Protein AF-A0A0W8FEC3-F1 (afdb_monomer)

Sequence (131 aa):
MSKGATHRLQMLKGKTGLTPNILLRIAVCYSLNEPKIPNPNDYDEEGQELNRYTLTGEWDAFYMGLLRERLIVDSLDPEQDLFPQFKAHLNRGVFSIFSRIKDLSDFQSLLPAENAVSPLAELDEVDMYDA

Nearest PDB structures (foldseek):
  7x4e-assembly1_A  TM=8.936E-01  e=1.097E-07  Natronorubrum bangense JCM 10635
  4lrv-assembly3_N-3  TM=8.003E-01  e=8.371E-04  Escherichia coli B7A
  4lrv-assembly3_H  TM=8.061E-01  e=1.430E-03  Escherichia coli B7A
  4lrv-assembly1_E-2  TM=7.896E-01  e=1.285E-03  Escherichia coli B7A
  4lrv-assembly1_M-2  TM=7.887E-01  e=4.643E-03  Escherichia coli B7A

Secondary structure (DSSP, 8-state):
--HHHHHHHHHHHHHH---HHHHHHHHHHHHHTSSSPPPGGGS-S-S----HHHHHGGGHHHHHHHHHHHHHHTT--TTTSHHHHHHHHHHHHHHHHHTT-SSGGGGGGGSPPTT---GGG------S---

Solvent-accessible surface area (backbone atoms only — not comparable to full-atom values): 7658 Å² total; per-residue (Å²): 64,18,42,69,34,41,54,49,45,56,50,48,26,72,47,46,72,48,52,65,43,60,53,46,53,52,13,32,56,56,31,70,71,44,89,70,82,69,60,45,86,83,50,57,74,78,27,53,85,77,57,62,65,76,49,44,45,94,48,39,68,58,59,52,48,55,49,38,54,48,25,54,77,70,74,46,54,58,80,78,41,44,66,54,45,51,52,22,32,36,36,49,8,40,55,61,50,57,80,64,49,72,40,63,75,40,57,65,76,73,53,69,62,95,84,66,72,65,69,80,79,66,67,70,88,71,75,91,78,85,134

pLDDT: mean 89.13, std 16.9, range [39.03, 98.56]

Mean predicted aligned error: 6.88 Å

Structure (mmCIF, N/CA/C/O backbone):
data_AF-A0A0W8FEC3-F1
#
_entry.id   AF-A0A0W8FEC3-F1
#
loop_
_atom_site.group_PDB
_atom_site.id
_atom_site.type_symbol
_atom_site.label_atom_id
_atom_site.label_alt_id
_atom_site.label_comp_id
_atom_site.label_asym_id
_atom_site.label_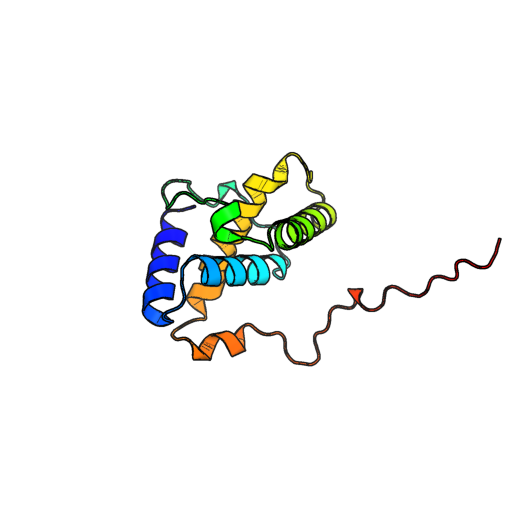entity_id
_atom_site.label_seq_id
_atom_site.pdbx_PDB_ins_code
_atom_site.Cartn_x
_atom_site.Cartn_y
_atom_site.Cartn_z
_atom_site.occupancy
_atom_site.B_iso_or_equiv
_atom_site.auth_seq_id
_atom_site.auth_comp_id
_atom_site.auth_asym_id
_atom_site.auth_atom_id
_atom_site.pdbx_PDB_model_num
ATOM 1 N N . MET A 1 1 ? 2.596 8.203 2.239 1.00 92.81 1 MET A N 1
ATOM 2 C CA . MET A 1 1 ? 1.307 7.709 1.681 1.00 92.81 1 MET A CA 1
ATOM 3 C C . MET A 1 1 ? 0.457 8.893 1.278 1.00 92.81 1 MET A C 1
ATOM 5 O O . MET A 1 1 ? 0.762 9.983 1.732 1.00 92.81 1 MET A O 1
ATOM 9 N N . SER A 1 2 ? -0.629 8.677 0.532 1.00 97.81 2 SER A N 1
ATOM 10 C CA . SER A 1 2 ? -1.643 9.719 0.358 1.00 97.81 2 SER A CA 1
ATOM 11 C C . SER A 1 2 ? -2.412 9.975 1.646 1.00 97.81 2 SER A C 1
ATOM 13 O O . SER A 1 2 ? -2.609 9.070 2.477 1.00 97.81 2 SER A O 1
ATOM 15 N N . LYS A 1 3 ? -2.896 11.203 1.802 1.00 98.19 3 LYS A N 1
ATOM 16 C CA . LYS A 1 3 ? -3.801 11.596 2.884 1.00 98.19 3 LYS A CA 1
ATOM 17 C C . LYS A 1 3 ? -5.076 10.757 2.871 1.00 98.19 3 LYS A C 1
ATOM 19 O O . LYS A 1 3 ? -5.513 10.272 3.918 1.00 98.19 3 LYS A O 1
ATOM 24 N N . GLY A 1 4 ? -5.629 10.517 1.679 1.00 98.12 4 GLY A N 1
ATOM 25 C CA . GLY A 1 4 ? -6.836 9.711 1.487 1.00 98.12 4 GLY A CA 1
ATOM 26 C C . GLY A 1 4 ? -6.670 8.269 1.970 1.00 98.12 4 GLY A C 1
ATOM 27 O O . GLY A 1 4 ? -7.474 7.786 2.774 1.00 98.12 4 GLY A O 1
ATOM 28 N N . ALA A 1 5 ? -5.599 7.593 1.550 1.00 98.25 5 ALA A N 1
ATOM 29 C CA . ALA A 1 5 ? -5.328 6.231 2.001 1.00 98.25 5 ALA A CA 1
ATOM 30 C C . ALA A 1 5 ? -4.968 6.185 3.496 1.00 98.25 5 ALA A C 1
ATOM 32 O O . ALA A 1 5 ? -5.408 5.287 4.209 1.00 98.25 5 ALA A O 1
ATOM 33 N N . THR A 1 6 ? -4.245 7.184 4.010 1.00 98.31 6 THR A N 1
ATOM 34 C CA . THR A 1 6 ? -3.920 7.277 5.445 1.00 98.31 6 THR A CA 1
ATOM 35 C C . THR A 1 6 ? -5.178 7.342 6.307 1.00 98.31 6 THR A C 1
ATOM 37 O O . THR A 1 6 ? -5.300 6.593 7.277 1.00 98.31 6 THR A O 1
ATOM 40 N N . HIS A 1 7 ? -6.149 8.177 5.931 1.00 98.31 7 HIS A N 1
ATOM 41 C CA . HIS A 1 7 ? -7.423 8.273 6.640 1.00 98.31 7 HIS A CA 1
ATOM 42 C C . HIS A 1 7 ? -8.174 6.930 6.650 1.00 98.31 7 HIS A C 1
ATOM 44 O O . HIS A 1 7 ? -8.616 6.464 7.702 1.00 98.31 7 HIS A O 1
ATOM 50 N N . ARG A 1 8 ? -8.248 6.256 5.496 1.00 98.38 8 ARG A N 1
ATOM 51 C CA . ARG A 1 8 ? -8.892 4.937 5.369 1.00 98.38 8 ARG A CA 1
ATOM 52 C C . ARG A 1 8 ? -8.205 3.856 6.185 1.00 98.38 8 ARG A C 1
ATOM 54 O O . ARG A 1 8 ? -8.892 3.034 6.787 1.00 98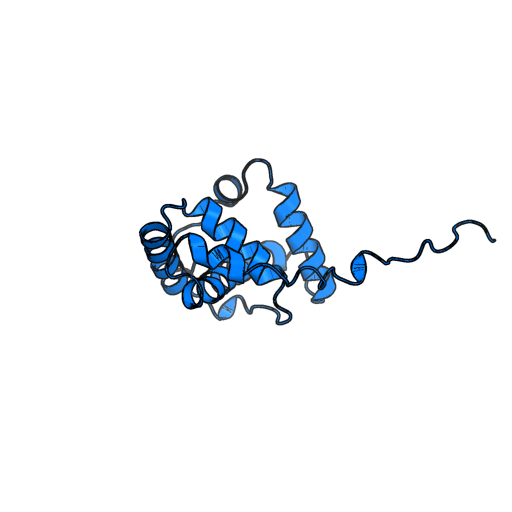.38 8 ARG A O 1
ATOM 61 N N . LEU A 1 9 ? -6.877 3.877 6.254 1.00 98.06 9 LEU A N 1
ATOM 62 C CA . LEU A 1 9 ? -6.120 2.935 7.068 1.00 98.06 9 LEU A CA 1
ATOM 63 C C . LEU A 1 9 ? -6.465 3.074 8.557 1.00 98.06 9 LEU A C 1
ATOM 65 O O . LEU A 1 9 ? -6.671 2.068 9.233 1.00 98.06 9 LEU A O 1
ATOM 69 N N . GLN A 1 10 ? -6.594 4.307 9.061 1.00 97.94 10 GLN A N 1
ATOM 70 C CA . GLN A 1 10 ? -7.006 4.536 10.452 1.00 97.94 10 GLN A CA 1
ATOM 71 C C . GLN A 1 10 ? -8.441 4.064 10.711 1.00 97.94 10 GLN A C 1
ATOM 73 O O . GLN A 1 10 ? -8.719 3.469 11.752 1.00 97.94 10 GLN A O 1
ATOM 78 N N . MET A 1 11 ? -9.347 4.255 9.749 1.00 98.12 11 MET A N 1
ATOM 79 C CA . MET A 1 11 ? -10.702 3.709 9.848 1.00 98.12 11 MET A CA 1
ATOM 80 C C . MET A 1 11 ? -10.711 2.172 9.847 1.00 98.12 11 MET A C 1
ATOM 82 O O . MET A 1 11 ? -11.433 1.576 10.641 1.00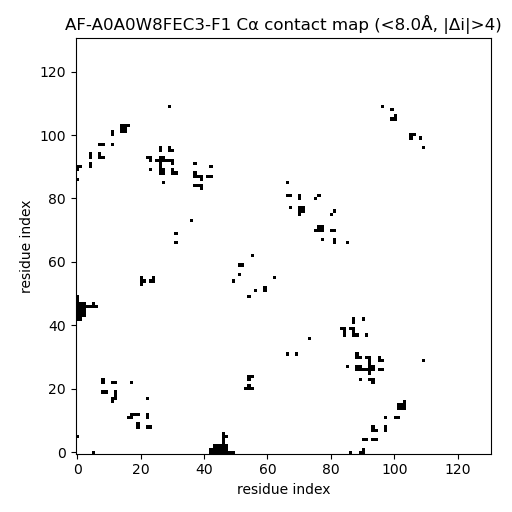 98.12 11 MET A O 1
ATOM 86 N N . LEU A 1 12 ? -9.906 1.520 8.998 1.00 98.12 12 LEU A N 1
ATOM 87 C CA . LEU A 1 12 ? -9.774 0.055 8.982 1.00 98.12 12 LEU A CA 1
ATOM 88 C C . LEU A 1 12 ? -9.255 -0.478 10.311 1.00 98.12 12 LEU A C 1
ATOM 90 O O . LEU A 1 12 ? -9.812 -1.442 10.831 1.00 98.12 12 LEU A O 1
ATOM 94 N N . LYS A 1 13 ? -8.248 0.179 10.894 1.00 97.69 13 LYS A N 1
ATOM 95 C CA . LYS A 1 13 ? -7.760 -0.143 12.239 1.00 97.69 13 LYS A CA 1
ATOM 96 C C . LYS A 1 13 ? -8.903 -0.110 13.257 1.00 97.69 13 LYS A C 1
ATOM 98 O O . LYS A 1 13 ? -9.055 -1.056 14.020 1.00 97.69 13 LYS A O 1
ATOM 103 N N . GLY A 1 14 ? -9.728 0.940 13.244 1.00 97.69 14 GLY A N 1
ATOM 104 C CA . GLY A 1 14 ? -10.877 1.058 14.150 1.00 97.69 14 GLY A CA 1
ATOM 105 C C . GLY A 1 14 ? -11.938 -0.031 13.951 1.00 97.69 14 GLY A C 1
ATOM 106 O O . GLY A 1 14 ? -12.453 -0.562 14.927 1.00 97.69 14 GLY A O 1
ATOM 107 N N . LYS A 1 15 ? -12.230 -0.393 12.697 1.00 96.19 15 LYS A N 1
ATOM 108 C CA . LYS A 1 15 ? -13.225 -1.419 12.333 1.00 96.19 15 LYS A CA 1
ATOM 109 C C . LYS A 1 15 ? -12.797 -2.851 12.662 1.00 96.19 15 LYS A C 1
ATOM 111 O O . LYS A 1 15 ? -13.637 -3.697 12.938 1.00 96.19 15 LYS A O 1
ATOM 116 N N . THR A 1 16 ? -11.502 -3.134 12.558 1.00 97.19 16 THR A N 1
ATOM 117 C CA . THR A 1 16 ? -10.979 -4.513 12.539 1.00 97.19 16 THR A CA 1
ATOM 118 C C . THR A 1 16 ? -10.123 -4.847 13.757 1.00 97.19 16 THR A C 1
ATOM 120 O O . THR A 1 16 ? -9.868 -6.017 14.019 1.00 97.19 16 THR A O 1
ATOM 123 N N . GLY A 1 17 ? -9.630 -3.836 14.481 1.00 96.88 17 GLY A N 1
ATOM 124 C CA . GLY A 1 17 ? -8.653 -3.999 15.560 1.00 96.88 17 GLY A CA 1
ATOM 125 C C . GLY A 1 17 ? -7.231 -4.327 15.083 1.00 96.88 17 GLY A C 1
ATOM 126 O O . GLY A 1 17 ? -6.313 -4.379 15.901 1.00 96.88 17 GLY A O 1
ATOM 127 N N . LEU A 1 18 ? -7.013 -4.517 13.777 1.00 97.00 18 LEU A N 1
ATOM 128 C CA . LEU A 1 18 ? -5.705 -4.853 13.220 1.00 97.00 18 LEU A CA 1
ATOM 129 C C . LEU A 1 18 ? -4.773 -3.641 13.197 1.00 97.00 18 LEU A C 1
ATOM 131 O O . LEU A 1 18 ? -5.185 -2.497 12.991 1.00 97.00 18 LEU A O 1
ATOM 135 N N . THR A 1 19 ? -3.478 -3.897 13.374 1.00 95.56 19 THR A N 1
ATOM 136 C CA . THR A 1 19 ? -2.473 -2.836 13.299 1.00 95.56 19 THR A CA 1
ATOM 137 C C . THR A 1 19 ? -2.332 -2.315 11.863 1.00 95.56 19 THR A C 1
ATOM 139 O O . THR A 1 19 ? -2.524 -3.072 10.905 1.00 95.56 19 THR A O 1
ATOM 142 N N . PRO A 1 20 ? -1.934 -1.041 11.680 1.00 95.44 20 PRO A N 1
ATOM 143 C CA . PRO A 1 20 ? -1.677 -0.476 10.356 1.00 95.44 20 PRO A CA 1
ATOM 144 C C . PRO A 1 20 ? -0.733 -1.321 9.490 1.00 95.44 20 PRO A C 1
ATOM 146 O O . PRO A 1 20 ? -0.995 -1.490 8.305 1.00 95.44 20 PRO A O 1
ATOM 149 N N . ASN A 1 21 ? 0.318 -1.911 10.071 1.00 95.75 21 ASN A N 1
ATOM 150 C CA . ASN A 1 21 ? 1.285 -2.718 9.319 1.00 95.75 21 ASN A CA 1
ATOM 151 C C . ASN A 1 21 ? 0.661 -4.003 8.765 1.00 95.75 21 ASN A C 1
ATOM 153 O O . ASN A 1 21 ? 0.917 -4.351 7.617 1.00 95.75 21 ASN A O 1
ATOM 157 N N . ILE A 1 22 ? -0.190 -4.685 9.542 1.00 95.81 22 ILE A N 1
ATOM 158 C CA . ILE A 1 22 ? -0.908 -5.879 9.067 1.00 95.81 22 ILE A CA 1
ATOM 159 C C . ILE A 1 22 ? -1.857 -5.496 7.928 1.00 95.81 22 ILE A C 1
ATOM 161 O O . ILE A 1 22 ? -1.860 -6.135 6.879 1.00 95.81 22 ILE A O 1
ATOM 165 N N . LEU A 1 23 ? -2.613 -4.411 8.099 1.00 97.31 23 LEU A N 1
ATOM 166 C CA . LEU A 1 23 ? -3.539 -3.922 7.077 1.00 97.31 23 LEU A CA 1
ATOM 167 C C . LEU A 1 23 ? -2.819 -3.532 5.780 1.00 97.31 23 LEU A C 1
ATOM 169 O O . LEU A 1 23 ? -3.312 -3.832 4.698 1.00 97.31 23 LEU A O 1
ATOM 173 N N . LEU A 1 24 ? -1.645 -2.905 5.874 1.00 97.62 24 LEU A N 1
ATOM 174 C CA . LEU A 1 24 ? -0.842 -2.531 4.710 1.00 97.62 24 LEU A CA 1
ATOM 175 C C . LEU A 1 24 ? -0.233 -3.743 3.992 1.00 97.62 24 LEU A C 1
ATOM 177 O O . LEU A 1 24 ? -0.168 -3.740 2.765 1.00 97.62 24 LEU A O 1
ATOM 181 N N . ARG A 1 25 ? 0.154 -4.793 4.727 1.00 97.31 25 ARG A N 1
ATOM 182 C CA . ARG A 1 25 ? 0.580 -6.076 4.139 1.00 97.31 25 ARG A CA 1
ATOM 183 C C . ARG A 1 25 ? -0.552 -6.736 3.349 1.00 97.31 25 ARG A C 1
ATOM 185 O O . ARG A 1 25 ? -0.348 -7.155 2.216 1.00 97.31 25 ARG A O 1
ATOM 192 N N . ILE A 1 26 ? -1.764 -6.755 3.904 1.00 96.56 26 ILE A N 1
ATOM 193 C CA . ILE A 1 26 ? -2.942 -7.269 3.188 1.00 96.56 26 ILE A CA 1
ATOM 194 C C . ILE A 1 26 ? -3.243 -6.397 1.964 1.00 96.56 26 ILE A C 1
ATOM 196 O O . ILE A 1 26 ? -3.457 -6.918 0.874 1.00 96.56 26 ILE A O 1
ATOM 200 N N . ALA A 1 27 ? -3.215 -5.072 2.130 1.00 97.19 27 ALA A N 1
ATOM 201 C CA . ALA A 1 27 ? -3.452 -4.118 1.055 1.00 97.19 27 ALA A CA 1
ATOM 202 C C . ALA A 1 27 ? -2.479 -4.312 -0.116 1.00 97.19 27 ALA A C 1
ATOM 204 O O . ALA A 1 27 ? -2.929 -4.355 -1.260 1.00 97.19 27 ALA A O 1
ATOM 205 N N . VAL A 1 28 ? -1.172 -4.454 0.140 1.00 97.62 28 VAL A N 1
ATOM 206 C CA . VAL A 1 28 ? -0.199 -4.654 -0.944 1.00 97.62 28 VAL A CA 1
ATOM 207 C C . VAL A 1 28 ? -0.414 -5.994 -1.642 1.00 97.62 28 VAL A C 1
ATOM 209 O O . VAL A 1 28 ? -0.469 -6.001 -2.865 1.00 97.62 28 VAL A O 1
ATOM 212 N N . CYS A 1 29 ? -0.645 -7.093 -0.913 1.00 96.06 29 CYS A N 1
ATOM 213 C CA . CYS A 1 29 ? -0.935 -8.394 -1.529 1.00 96.06 29 CYS A CA 1
ATOM 214 C C . CYS A 1 29 ? -2.200 -8.349 -2.391 1.00 96.06 29 CYS A C 1
ATOM 216 O O . CYS A 1 29 ? -2.194 -8.802 -3.532 1.00 96.06 29 CYS A O 1
ATOM 218 N N . TYR A 1 30 ? -3.273 -7.750 -1.870 1.00 95.81 30 TYR A N 1
ATOM 219 C CA . TYR A 1 30 ? -4.518 -7.589 -2.615 1.00 95.81 30 TYR A CA 1
ATOM 220 C C . TYR A 1 30 ? -4.295 -6.766 -3.887 1.00 95.81 30 TYR A C 1
ATOM 222 O O . TYR A 1 30 ? -4.726 -7.144 -4.971 1.00 95.81 30 TYR A O 1
ATOM 230 N N . SER A 1 31 ? -3.562 -5.660 -3.756 1.00 97.38 31 SER A N 1
ATOM 231 C CA . SER A 1 31 ? -3.205 -4.791 -4.867 1.00 97.38 31 SER A CA 1
ATOM 232 C C . SER A 1 31 ? -2.364 -5.524 -5.912 1.00 97.38 31 SER A C 1
ATOM 234 O O . SER A 1 31 ? -2.626 -5.366 -7.095 1.00 97.38 31 SER A O 1
ATOM 236 N N . LEU A 1 32 ? -1.383 -6.340 -5.526 1.00 96.81 32 LEU A N 1
ATOM 237 C CA . LEU A 1 32 ? -0.549 -7.103 -6.465 1.00 96.81 32 LEU A CA 1
ATOM 238 C C . LEU A 1 32 ? -1.354 -8.106 -7.307 1.00 96.81 32 LEU A C 1
ATOM 240 O O . LEU A 1 32 ? -0.966 -8.374 -8.440 1.00 96.81 32 LEU A O 1
ATOM 244 N N . ASN A 1 33 ? -2.492 -8.589 -6.803 1.00 93.12 33 ASN A N 1
ATOM 245 C CA . ASN A 1 33 ? -3.404 -9.460 -7.549 1.00 93.12 33 ASN A CA 1
ATOM 246 C C . ASN A 1 33 ? -4.328 -8.703 -8.518 1.00 93.12 33 ASN A C 1
ATOM 248 O O . ASN A 1 33 ? -4.986 -9.324 -9.352 1.00 93.12 33 ASN A O 1
ATOM 252 N N . GLU A 1 34 ? -4.422 -7.372 -8.432 1.00 92.56 34 GLU A N 1
ATOM 253 C CA . GLU A 1 34 ? -5.250 -6.607 -9.364 1.00 92.56 34 GLU A CA 1
ATOM 254 C C . GLU A 1 34 ? -4.569 -6.502 -10.738 1.00 92.56 34 GLU A C 1
ATOM 256 O O . GLU A 1 34 ? -3.390 -6.152 -10.809 1.00 92.56 34 GLU A O 1
ATOM 261 N N . PRO A 1 35 ? -5.287 -6.730 -11.853 1.00 92.19 35 PRO A N 1
ATOM 262 C CA . PRO A 1 35 ? -4.671 -6.793 -13.178 1.00 92.19 35 PRO A CA 1
ATOM 263 C C . PRO A 1 35 ? -4.124 -5.440 -13.643 1.00 92.19 35 PRO A C 1
ATOM 265 O O . PRO A 1 35 ? -3.093 -5.379 -14.301 1.00 92.19 35 PRO A O 1
ATOM 268 N N . LYS A 1 36 ? -4.782 -4.332 -13.282 1.00 95.56 36 LYS A N 1
ATOM 269 C CA . LYS A 1 36 ? -4.357 -2.991 -13.699 1.00 95.56 36 LYS A CA 1
ATOM 270 C C . LYS A 1 36 ? -3.051 -2.598 -13.000 1.00 95.56 36 LYS A C 1
ATOM 272 O O . LYS A 1 36 ? -2.872 -2.903 -11.826 1.00 95.56 36 LYS A O 1
ATOM 277 N N . ILE A 1 37 ? -2.194 -1.836 -13.670 1.00 97.62 37 ILE A N 1
ATOM 278 C CA . ILE A 1 37 ? -1.002 -1.209 -13.073 1.00 97.62 37 ILE A CA 1
ATOM 279 C C . ILE A 1 37 ? -1.440 0.057 -12.314 1.00 97.62 37 ILE A C 1
ATOM 281 O O . ILE A 1 37 ? -2.186 0.865 -12.883 1.00 97.62 37 ILE A O 1
ATOM 285 N N . PRO A 1 38 ? -1.068 0.257 -11.036 1.00 98.00 38 PRO A N 1
ATOM 286 C CA . PRO A 1 38 ? -1.370 1.508 -10.354 1.00 98.00 38 PRO A CA 1
ATOM 287 C C . PRO A 1 38 ? -0.445 2.619 -10.872 1.00 98.00 38 PRO A C 1
ATOM 289 O O . PRO A 1 38 ? 0.741 2.401 -11.100 1.00 98.00 38 PRO A O 1
ATOM 292 N N . ASN A 1 39 ? -0.981 3.826 -11.048 1.00 97.88 39 ASN A N 1
ATOM 293 C CA . ASN A 1 39 ? -0.183 4.994 -11.410 1.00 97.88 39 ASN A CA 1
ATOM 294 C C . ASN A 1 39 ? 0.259 5.720 -10.126 1.00 97.88 39 ASN A C 1
ATOM 296 O O . ASN A 1 39 ? -0.605 6.184 -9.379 1.00 97.88 39 ASN A O 1
ATOM 300 N N . PRO A 1 40 ? 1.569 5.847 -9.844 1.00 97.25 40 PRO A N 1
ATOM 301 C CA . PRO A 1 40 ? 2.050 6.559 -8.661 1.00 97.25 40 PRO A CA 1
ATOM 302 C C . PRO A 1 40 ? 1.563 8.011 -8.570 1.00 97.25 40 PRO A C 1
ATOM 304 O O . PRO A 1 40 ? 1.320 8.489 -7.466 1.00 97.25 40 PRO A O 1
ATOM 307 N N . ASN A 1 41 ? 1.351 8.678 -9.710 1.00 97.50 41 ASN A N 1
ATOM 308 C CA . ASN A 1 41 ? 0.905 10.075 -9.766 1.00 97.50 41 ASN A CA 1
ATOM 309 C C . ASN A 1 41 ? -0.561 10.277 -9.345 1.00 97.50 41 ASN A C 1
ATOM 311 O O . ASN A 1 41 ? -0.980 11.413 -9.137 1.00 97.50 41 ASN A O 1
ATOM 315 N N . ASP A 1 42 ? -1.342 9.203 -9.200 1.00 97.88 42 ASP A N 1
ATOM 316 C CA . ASP A 1 42 ? -2.733 9.285 -8.737 1.00 97.88 42 ASP A CA 1
ATOM 317 C C . ASP A 1 42 ? -2.829 9.549 -7.218 1.00 97.88 42 ASP A C 1
ATOM 319 O O . ASP A 1 42 ? -3.923 9.749 -6.685 1.00 97.88 42 ASP A O 1
ATOM 323 N N . TYR A 1 43 ? -1.700 9.522 -6.501 1.00 97.56 43 TYR A N 1
ATOM 324 C CA . TYR A 1 43 ? -1.649 9.589 -5.044 1.00 97.56 43 TYR A CA 1
ATOM 325 C C . TYR A 1 43 ? -0.749 10.727 -4.569 1.00 97.56 43 TYR A C 1
ATOM 327 O O . TYR A 1 43 ? 0.429 10.784 -4.911 1.00 97.56 43 TYR A O 1
ATOM 335 N N . ASP A 1 44 ? -1.288 11.589 -3.707 1.00 97.12 44 ASP A N 1
ATOM 336 C CA . ASP A 1 44 ? -0.494 12.597 -3.008 1.00 97.12 44 ASP A CA 1
ATOM 337 C C . ASP A 1 44 ? 0.488 11.968 -1.995 1.00 97.12 44 ASP A C 1
ATOM 339 O O . ASP A 1 44 ? 0.412 10.779 -1.658 1.00 97.12 44 ASP A O 1
ATOM 343 N N . GLU A 1 45 ? 1.407 12.784 -1.478 1.00 95.25 45 GLU A N 1
ATOM 344 C CA . GLU A 1 45 ? 2.359 12.396 -0.428 1.00 95.25 45 GLU A CA 1
ATOM 345 C C . GLU A 1 45 ? 2.060 13.061 0.930 1.00 95.25 45 GLU A C 1
ATOM 347 O O . GLU A 1 45 ? 2.900 13.043 1.825 1.00 95.25 45 GLU A O 1
ATOM 352 N N . GLU A 1 46 ? 0.854 13.612 1.123 1.00 96.81 46 GLU A N 1
ATOM 353 C CA . GLU A 1 46 ? 0.454 14.374 2.323 1.00 96.81 46 GLU A CA 1
ATOM 354 C C . GLU A 1 46 ? -0.070 13.496 3.478 1.00 96.81 46 GLU A C 1
ATOM 356 O O . GLU A 1 46 ? -0.630 13.981 4.465 1.00 96.81 46 GLU A O 1
ATOM 361 N N . GLY A 1 47 ? 0.025 12.178 3.337 1.00 95.00 47 GLY A N 1
ATOM 362 C CA . GLY A 1 47 ? -0.378 11.211 4.350 1.00 95.00 47 GLY A CA 1
ATOM 363 C C . GLY A 1 47 ? 0.744 10.840 5.314 1.00 95.00 47 GLY A C 1
ATOM 364 O O . GLY A 1 47 ? 1.747 11.530 5.455 1.00 95.00 47 GLY A O 1
ATOM 365 N N . GLN A 1 48 ? 0.584 9.698 5.985 1.00 93.75 48 GLN A N 1
ATOM 366 C CA . GLN A 1 48 ? 1.616 9.203 6.894 1.00 93.75 48 GLN A CA 1
ATOM 367 C C . GLN A 1 48 ? 2.885 8.801 6.132 1.00 93.75 48 GLN A C 1
ATOM 369 O O . GLN A 1 48 ? 2.821 8.255 5.017 1.00 93.75 48 GLN A O 1
ATOM 374 N N . GLU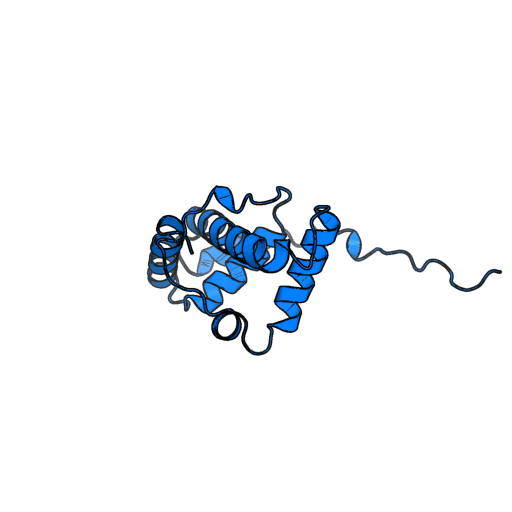 A 1 49 ? 4.030 9.019 6.771 1.00 92.00 49 GLU A N 1
ATOM 375 C CA . GLU A 1 49 ? 5.312 8.500 6.316 1.00 92.00 49 GLU A CA 1
ATOM 376 C C . GLU A 1 49 ? 5.355 6.975 6.483 1.00 92.00 49 GLU A C 1
ATOM 378 O O . GLU A 1 49 ? 4.833 6.418 7.451 1.00 92.00 49 GLU A O 1
ATOM 383 N N . LEU A 1 50 ? 5.948 6.287 5.508 1.00 88.62 50 LEU A N 1
ATOM 384 C CA . LEU A 1 50 ? 6.081 4.836 5.524 1.00 88.62 50 LEU A CA 1
ATOM 385 C C . LEU A 1 50 ? 7.528 4.454 5.767 1.00 88.62 50 LEU A C 1
ATOM 387 O O . LEU A 1 50 ? 8.384 4.686 4.918 1.00 88.62 50 LEU A O 1
ATOM 391 N N . ASN A 1 51 ? 7.771 3.755 6.868 1.00 92.75 51 ASN A N 1
ATOM 392 C CA . ASN A 1 51 ? 9.010 3.021 7.039 1.00 92.75 51 ASN A CA 1
ATOM 393 C C . ASN A 1 51 ? 8.820 1.592 6.511 1.00 92.75 51 ASN A C 1
ATOM 395 O O . ASN A 1 51 ? 8.148 0.777 7.147 1.00 92.75 51 ASN A O 1
ATOM 399 N N . ARG A 1 52 ? 9.410 1.296 5.342 1.00 92.50 52 ARG A N 1
ATOM 400 C CA . ARG A 1 52 ? 9.356 -0.031 4.704 1.00 92.50 52 ARG A CA 1
ATOM 401 C C . ARG A 1 52 ? 9.749 -1.138 5.679 1.00 92.50 52 ARG A C 1
ATOM 403 O O . ARG A 1 52 ? 8.966 -2.057 5.851 1.00 92.50 52 ARG A O 1
ATOM 410 N N . TYR A 1 53 ? 10.889 -1.018 6.357 1.00 92.06 53 TYR A N 1
ATOM 411 C CA . TYR A 1 53 ? 11.396 -2.063 7.251 1.00 92.06 53 TYR A CA 1
ATOM 412 C C . TYR A 1 53 ? 10.490 -2.301 8.461 1.00 92.06 53 TYR A C 1
ATOM 414 O O . TYR A 1 53 ? 10.355 -3.429 8.922 1.00 92.06 53 TYR A O 1
ATOM 422 N N . THR A 1 54 ? 9.812 -1.265 8.960 1.00 92.94 54 THR A N 1
ATOM 423 C CA . THR A 1 54 ? 8.784 -1.432 9.999 1.00 92.94 54 THR A CA 1
ATOM 424 C C . THR A 1 54 ? 7.531 -2.120 9.453 1.00 92.94 54 THR A C 1
ATOM 426 O O . THR A 1 54 ? 6.928 -2.952 10.136 1.00 92.94 54 THR A O 1
ATOM 429 N N . LEU A 1 55 ? 7.131 -1.785 8.223 1.00 93.69 55 LEU A N 1
ATOM 430 C CA . LEU A 1 55 ? 5.968 -2.366 7.561 1.00 93.69 55 LEU A CA 1
ATOM 431 C C . LEU A 1 55 ? 6.194 -3.840 7.244 1.00 93.69 55 LEU A C 1
ATOM 433 O O . LEU A 1 55 ? 5.354 -4.658 7.606 1.00 93.69 55 LEU A O 1
ATOM 437 N N . THR A 1 56 ? 7.297 -4.199 6.596 1.00 93.06 56 THR A N 1
ATOM 438 C CA . THR A 1 56 ? 7.564 -5.556 6.099 1.00 93.06 56 THR A CA 1
ATOM 439 C C . T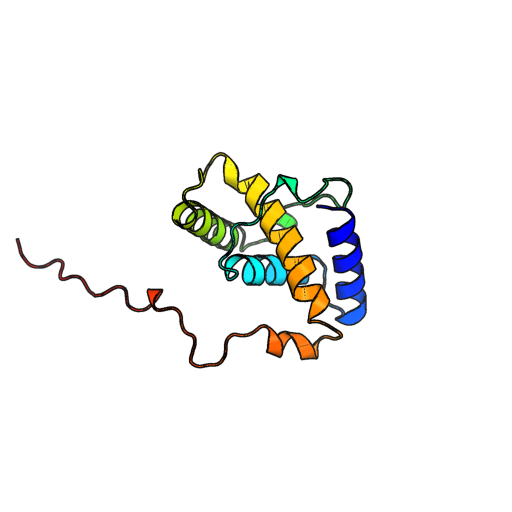HR A 1 56 ? 8.261 -6.446 7.131 1.00 93.06 56 THR A C 1
ATOM 441 O O . THR A 1 56 ? 7.967 -7.640 7.193 1.00 93.06 56 THR A O 1
ATOM 444 N N . GLY A 1 57 ? 9.089 -5.877 8.010 1.00 93.06 57 GLY A N 1
ATOM 445 C CA . GLY A 1 57 ? 9.820 -6.616 9.040 1.00 93.06 57 GLY A CA 1
ATOM 446 C C . GLY A 1 57 ? 10.766 -7.660 8.443 1.00 93.06 57 GLY A C 1
ATOM 447 O O . GLY A 1 57 ? 11.446 -7.406 7.456 1.00 93.06 57 GLY A O 1
ATOM 448 N N . GLU A 1 58 ? 10.777 -8.859 9.024 1.00 95.69 58 GLU A N 1
ATOM 449 C CA . GLU A 1 58 ? 11.573 -10.000 8.537 1.00 95.69 58 GLU A CA 1
ATOM 450 C C . GLU A 1 58 ? 11.190 -10.461 7.116 1.00 95.69 58 GLU A C 1
ATOM 452 O O . GLU A 1 58 ? 12.000 -11.062 6.417 1.00 95.69 58 GLU A O 1
ATOM 457 N N . TRP A 1 59 ? 9.979 -10.130 6.655 1.00 96.19 59 TRP A N 1
ATOM 458 C CA . TRP A 1 59 ? 9.444 -10.529 5.348 1.00 96.19 59 TRP A CA 1
ATOM 459 C C . TRP A 1 59 ? 9.784 -9.538 4.230 1.00 96.19 59 TRP A C 1
ATOM 461 O O . TRP A 1 59 ? 9.220 -9.606 3.140 1.00 96.19 59 TRP A O 1
ATOM 471 N N . ASP A 1 60 ? 10.679 -8.586 4.481 1.00 96.75 60 ASP A N 1
ATOM 472 C CA . ASP A 1 60 ? 11.024 -7.529 3.533 1.00 96.75 60 ASP A CA 1
ATOM 473 C C . ASP A 1 60 ? 11.475 -8.051 2.166 1.00 96.75 60 ASP A C 1
ATOM 475 O O . ASP A 1 60 ? 10.953 -7.617 1.136 1.00 96.75 60 ASP A O 1
ATOM 479 N N . ALA A 1 61 ? 12.372 -9.039 2.160 1.00 97.12 61 ALA A N 1
ATOM 480 C CA . ALA A 1 61 ? 12.840 -9.670 0.932 1.00 97.12 61 ALA A CA 1
ATOM 481 C C . ALA A 1 61 ? 11.688 -10.302 0.136 1.00 97.12 61 ALA A C 1
ATOM 483 O O . ALA A 1 61 ? 11.653 -10.180 -1.086 1.00 97.12 61 ALA A O 1
ATOM 484 N N . PHE A 1 62 ? 10.714 -10.907 0.823 1.00 97.50 62 PHE A N 1
ATOM 485 C CA . PHE A 1 62 ? 9.546 -11.518 0.195 1.00 97.50 62 PHE A CA 1
ATOM 486 C C . PHE A 1 62 ? 8.656 -10.471 -0.487 1.00 97.50 62 PHE A C 1
ATOM 488 O O . PHE A 1 62 ? 8.410 -10.564 -1.687 1.00 97.50 62 PHE A O 1
ATOM 495 N N . TYR A 1 63 ? 8.237 -9.422 0.232 1.00 97.62 63 TYR A N 1
ATOM 496 C CA . TYR A 1 63 ? 7.375 -8.381 -0.346 1.00 97.62 63 TYR A CA 1
ATOM 497 C C . TYR A 1 63 ? 8.045 -7.633 -1.502 1.00 97.62 63 TYR A C 1
ATOM 499 O O . TYR A 1 63 ? 7.382 -7.297 -2.482 1.00 97.62 63 TYR A O 1
ATOM 507 N N . MET A 1 64 ? 9.351 -7.368 -1.408 1.00 97.31 64 MET A N 1
ATOM 508 C CA . MET A 1 64 ? 10.068 -6.728 -2.509 1.00 97.31 64 MET A CA 1
ATOM 509 C C . MET A 1 64 ? 10.327 -7.664 -3.681 1.00 97.31 64 MET A C 1
ATOM 511 O O . MET A 1 64 ? 10.397 -7.187 -4.808 1.00 97.31 64 MET A O 1
ATOM 515 N N . GLY A 1 65 ? 10.490 -8.965 -3.433 1.00 98.06 65 GLY A N 1
ATOM 516 C CA . GLY A 1 65 ? 10.568 -9.975 -4.484 1.00 98.06 65 GLY A CA 1
ATOM 517 C C . GLY A 1 65 ? 9.287 -9.989 -5.313 1.00 98.06 65 GLY A C 1
ATOM 518 O O . GLY A 1 65 ? 9.355 -9.787 -6.521 1.00 98.06 65 GLY A O 1
ATOM 519 N N . LEU A 1 66 ? 8.130 -10.084 -4.646 1.00 98.00 66 LEU A N 1
ATOM 520 C CA . LEU A 1 66 ? 6.816 -10.021 -5.300 1.00 98.00 66 LEU A CA 1
ATOM 521 C C . LEU A 1 66 ? 6.621 -8.727 -6.094 1.00 98.00 66 LEU A C 1
ATOM 523 O O . LEU A 1 66 ? 6.113 -8.742 -7.211 1.00 98.00 66 LEU A O 1
ATOM 527 N N . LEU A 1 67 ? 7.027 -7.589 -5.525 1.00 98.25 6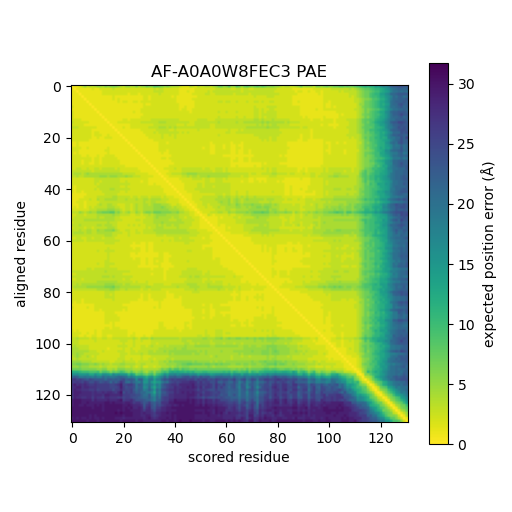7 LEU A N 1
ATOM 528 C CA . LEU A 1 67 ? 6.914 -6.322 -6.232 1.00 98.25 67 LEU A CA 1
ATOM 529 C C . LEU A 1 67 ? 7.838 -6.270 -7.452 1.00 98.25 67 LEU A C 1
ATOM 531 O O . LEU A 1 67 ? 7.406 -5.810 -8.498 1.00 98.25 67 LEU A O 1
ATOM 535 N N . ARG A 1 68 ? 9.081 -6.756 -7.357 1.00 98.38 68 ARG A N 1
ATOM 536 C CA . ARG A 1 68 ? 9.994 -6.810 -8.511 1.00 98.38 68 ARG A CA 1
ATOM 537 C C . ARG A 1 68 ? 9.456 -7.697 -9.623 1.00 98.38 68 ARG A C 1
ATOM 539 O O . ARG A 1 68 ? 9.467 -7.275 -10.772 1.00 98.38 68 ARG A O 1
ATOM 546 N N . GLU A 1 69 ? 8.964 -8.883 -9.280 1.00 97.94 69 GLU A N 1
ATOM 547 C CA . GLU A 1 69 ? 8.297 -9.770 -10.234 1.00 97.94 69 GLU A CA 1
ATOM 548 C C . GLU A 1 69 ? 7.138 -9.044 -10.921 1.00 97.94 69 GLU A C 1
ATOM 550 O O . GLU A 1 69 ? 7.051 -9.023 -12.149 1.00 97.94 69 GLU A O 1
ATOM 555 N N . ARG A 1 70 ? 6.305 -8.351 -10.136 1.00 98.00 70 ARG A N 1
ATOM 556 C CA . ARG A 1 70 ? 5.197 -7.564 -10.670 1.00 98.00 70 ARG A CA 1
ATOM 557 C C . ARG A 1 70 ? 5.656 -6.476 -11.645 1.00 98.00 70 ARG A C 1
ATOM 559 O O . ARG A 1 70 ? 5.030 -6.320 -12.687 1.00 98.00 70 ARG A O 1
ATOM 566 N N . LEU A 1 71 ? 6.738 -5.755 -11.345 1.00 98.31 71 LEU A N 1
ATOM 567 C CA . LEU A 1 71 ? 7.292 -4.732 -12.243 1.00 98.31 71 LEU A CA 1
ATOM 568 C C . LEU A 1 71 ? 7.754 -5.325 -13.572 1.00 98.31 71 LEU A C 1
ATOM 570 O O . LEU A 1 71 ? 7.484 -4.741 -14.616 1.00 98.31 71 LEU A O 1
ATOM 574 N N . ILE A 1 72 ? 8.392 -6.498 -13.542 1.00 97.81 72 ILE A N 1
ATOM 575 C CA . ILE A 1 72 ? 8.827 -7.199 -14.755 1.00 97.81 72 ILE A CA 1
ATOM 576 C C . ILE A 1 72 ? 7.614 -7.562 -15.621 1.00 97.81 72 ILE A C 1
ATOM 578 O O . ILE A 1 72 ? 7.612 -7.274 -16.817 1.00 9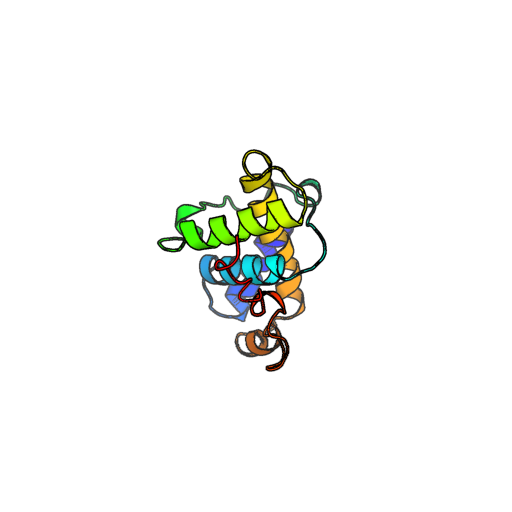7.81 72 ILE A O 1
ATOM 582 N N . VAL A 1 73 ? 6.565 -8.134 -15.019 1.00 96.94 73 VAL A N 1
ATOM 583 C CA . VAL A 1 73 ? 5.306 -8.464 -15.717 1.00 96.94 73 VAL A CA 1
ATOM 584 C C . VAL A 1 73 ? 4.655 -7.213 -16.317 1.00 96.94 73 VAL A C 1
ATOM 586 O O . VAL A 1 73 ? 4.181 -7.238 -17.452 1.00 96.94 73 VAL A O 1
ATOM 589 N N . ASP A 1 74 ? 4.684 -6.103 -15.583 1.00 97.25 74 ASP A N 1
ATOM 590 C CA . ASP A 1 74 ? 4.125 -4.816 -15.998 1.00 97.25 74 ASP A CA 1
ATOM 591 C C . ASP A 1 74 ? 5.033 -4.038 -16.981 1.00 97.25 74 ASP A C 1
ATOM 593 O O . ASP A 1 74 ? 4.671 -2.940 -17.407 1.00 97.25 74 ASP A O 1
ATOM 597 N N . SER A 1 75 ? 6.189 -4.596 -17.378 1.00 97.56 75 SER A N 1
ATOM 598 C CA . SER A 1 75 ? 7.195 -3.950 -18.243 1.00 97.56 75 SER A CA 1
ATOM 599 C C . SER A 1 75 ? 7.730 -2.613 -17.696 1.00 97.56 75 SER A C 1
ATOM 601 O O . SER A 1 75 ? 7.973 -1.671 -18.453 1.00 97.56 75 SER A O 1
ATOM 603 N N . LEU A 1 76 ? 7.907 -2.536 -16.377 1.00 97.94 76 LEU A N 1
ATOM 604 C CA . LEU A 1 76 ? 8.490 -1.411 -15.639 1.00 97.94 76 LEU A CA 1
ATOM 605 C C . LEU A 1 76 ? 9.933 -1.716 -15.208 1.00 97.94 76 LEU A C 1
ATOM 607 O O . LEU A 1 76 ? 10.342 -2.877 -15.171 1.00 97.94 76 LEU A O 1
ATOM 611 N N . ASP A 1 77 ? 10.704 -0.683 -14.860 1.00 97.94 77 ASP A N 1
ATOM 612 C CA . ASP A 1 77 ? 12.101 -0.824 -14.433 1.00 97.94 77 ASP A CA 1
ATOM 613 C C . ASP A 1 77 ? 12.168 -1.212 -12.938 1.00 97.94 77 ASP A C 1
ATOM 615 O O . ASP A 1 77 ? 11.797 -0.409 -12.074 1.00 97.94 77 ASP A O 1
ATOM 619 N N . PRO A 1 78 ? 12.666 -2.412 -12.576 1.00 96.62 78 PRO A N 1
ATOM 620 C CA . PRO A 1 78 ? 12.690 -2.863 -11.184 1.00 96.62 78 PRO A CA 1
ATOM 621 C C . PRO A 1 78 ? 13.619 -2.077 -10.253 1.00 96.62 78 PRO A C 1
ATOM 623 O O . PRO A 1 78 ? 13.516 -2.239 -9.037 1.00 96.62 78 PRO A O 1
ATOM 626 N N . GLU A 1 79 ? 14.523 -1.258 -10.786 1.00 93.62 79 GLU A N 1
ATOM 627 C CA . GLU A 1 79 ? 15.435 -0.426 -10.003 1.00 93.62 79 GLU A CA 1
ATOM 628 C C . GLU A 1 79 ? 14.899 1.001 -9.849 1.00 93.62 79 GLU A C 1
ATOM 630 O O . GLU A 1 79 ? 14.964 1.566 -8.755 1.00 93.62 79 GLU A O 1
ATOM 635 N N . GLN A 1 80 ? 14.315 1.576 -10.906 1.00 97.06 80 GLN A N 1
ATOM 636 C CA . GLN A 1 80 ? 13.766 2.940 -10.858 1.00 97.06 80 GLN A CA 1
ATOM 637 C C . GLN A 1 80 ? 12.354 2.992 -10.262 1.00 97.06 80 GLN A C 1
ATOM 639 O O . GLN A 1 80 ? 12.035 3.893 -9.480 1.00 97.06 80 GLN A O 1
ATOM 644 N N . ASP A 1 81 ? 11.509 2.010 -10.581 1.00 98.06 81 ASP A N 1
ATOM 645 C CA . ASP A 1 81 ? 10.081 2.068 -10.267 1.00 98.06 81 ASP A CA 1
ATOM 646 C C . ASP A 1 81 ? 9.719 1.400 -8.937 1.00 98.06 81 ASP A C 1
ATOM 648 O O . ASP A 1 81 ? 8.596 1.570 -8.457 1.00 98.06 81 ASP A O 1
ATOM 652 N N . LEU A 1 82 ? 10.657 0.704 -8.279 1.00 97.06 82 LEU A N 1
ATOM 653 C CA . LEU A 1 82 ? 10.377 -0.105 -7.086 1.00 97.06 82 LEU A CA 1
ATOM 654 C C . LEU A 1 82 ? 9.661 0.662 -5.977 1.00 97.06 82 LEU A C 1
ATOM 656 O O . LEU A 1 82 ? 8.587 0.269 -5.528 1.00 97.06 82 LEU A O 1
ATOM 660 N N . PHE A 1 83 ? 10.237 1.767 -5.509 1.00 95.94 83 PHE A N 1
ATOM 661 C CA . PHE A 1 83 ? 9.649 2.526 -4.407 1.00 95.94 83 PHE A CA 1
ATOM 662 C C . PHE A 1 83 ? 8.401 3.327 -4.813 1.00 95.94 83 PHE A C 1
ATOM 664 O O . PHE A 1 83 ? 7.422 3.287 -4.056 1.00 95.94 83 PHE A O 1
ATOM 671 N N . PRO A 1 84 ? 8.376 4.032 -5.965 1.00 96.88 84 PRO A N 1
ATOM 672 C CA . PRO A 1 84 ? 7.153 4.657 -6.467 1.00 96.88 84 PRO A CA 1
ATOM 673 C C . PRO A 1 84 ? 5.988 3.668 -6.576 1.00 96.88 84 PRO A C 1
ATOM 675 O O . PRO A 1 84 ? 4.903 3.939 -6.052 1.00 96.88 84 PRO A O 1
ATOM 678 N N . GLN A 1 85 ? 6.225 2.491 -7.159 1.00 98.12 85 GLN A N 1
ATOM 679 C CA . GLN A 1 85 ? 5.199 1.465 -7.318 1.00 98.12 85 GLN A CA 1
ATOM 680 C C . GLN A 1 85 ? 4.827 0.800 -5.998 1.00 98.12 85 GLN A C 1
ATOM 682 O O . GLN A 1 85 ? 3.645 0.562 -5.760 1.00 98.12 85 GLN A O 1
ATOM 687 N N . PHE A 1 86 ? 5.768 0.600 -5.069 1.00 97.75 86 PHE A N 1
ATOM 688 C CA . PHE A 1 86 ? 5.426 0.109 -3.732 1.00 97.75 86 PHE A CA 1
ATOM 689 C C . PHE A 1 86 ? 4.419 1.037 -3.041 1.00 97.75 86 PHE A C 1
ATOM 691 O O . PHE A 1 86 ? 3.391 0.586 -2.528 1.00 97.75 86 PHE A O 1
ATOM 698 N N . LYS A 1 87 ? 4.665 2.355 -3.084 1.00 97.44 87 LYS A N 1
ATOM 699 C CA . LYS A 1 87 ? 3.731 3.356 -2.546 1.00 97.44 87 LYS A CA 1
ATOM 700 C C . LYS A 1 87 ? 2.398 3.335 -3.295 1.00 97.44 87 LYS A C 1
ATOM 702 O O . LYS A 1 87 ? 1.350 3.406 -2.650 1.00 97.44 87 LYS A O 1
ATOM 707 N N . ALA A 1 88 ? 2.414 3.239 -4.622 1.00 98.38 88 ALA A N 1
ATOM 708 C CA . ALA A 1 88 ? 1.201 3.198 -5.436 1.00 98.38 88 ALA A CA 1
ATOM 709 C C . ALA A 1 88 ? 0.339 1.967 -5.105 1.00 98.38 88 ALA A C 1
ATOM 711 O O . ALA A 1 88 ? -0.861 2.098 -4.854 1.00 98.38 88 ALA A O 1
ATOM 712 N N . HIS A 1 89 ? 0.958 0.789 -4.993 1.00 98.44 89 HIS A N 1
ATOM 713 C CA . HIS A 1 89 ? 0.287 -0.447 -4.609 1.00 98.44 89 HIS A CA 1
ATOM 714 C C . HIS A 1 89 ? -0.282 -0.393 -3.190 1.00 98.44 89 HIS A C 1
ATOM 716 O O . HIS A 1 89 ? -1.418 -0.829 -2.998 1.00 98.44 89 HIS A O 1
ATOM 722 N N . LEU A 1 90 ? 0.451 0.164 -2.219 1.00 98.25 90 LEU A N 1
ATOM 723 C CA . LEU A 1 90 ? -0.042 0.350 -0.850 1.00 98.25 90 LEU A CA 1
ATOM 724 C C . LEU A 1 90 ? -1.258 1.275 -0.806 1.00 98.25 90 LEU A C 1
ATOM 726 O O . LEU A 1 90 ? -2.264 0.940 -0.179 1.00 98.25 90 LEU A O 1
ATOM 730 N N . ASN A 1 91 ? -1.187 2.423 -1.487 1.00 98.56 91 ASN 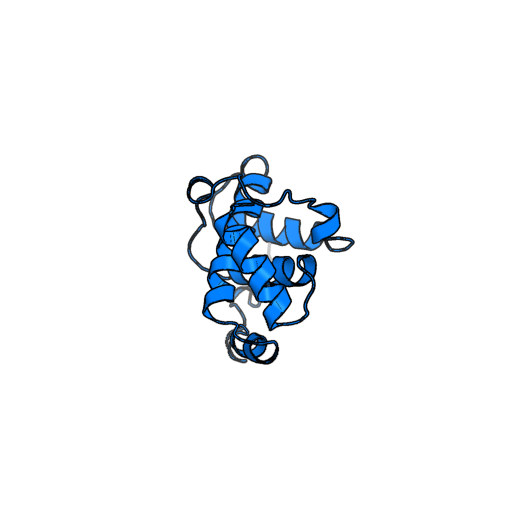A N 1
ATOM 731 C CA . ASN A 1 91 ? -2.316 3.343 -1.569 1.00 98.56 91 ASN A CA 1
ATOM 732 C C . ASN A 1 91 ? -3.523 2.656 -2.212 1.00 98.56 91 ASN A C 1
ATOM 734 O O . ASN A 1 91 ? -4.570 2.575 -1.565 1.00 98.56 91 ASN A O 1
ATOM 738 N N . ARG A 1 92 ? -3.367 2.109 -3.429 1.00 98.31 92 ARG A N 1
ATOM 739 C CA . ARG A 1 92 ? -4.439 1.392 -4.133 1.00 98.31 92 ARG A CA 1
ATOM 740 C C . ARG A 1 92 ? -5.052 0.319 -3.251 1.00 98.31 92 ARG A C 1
ATOM 742 O O . ARG A 1 92 ? -6.260 0.313 -3.065 1.00 98.31 92 ARG A O 1
ATOM 749 N N . GLY A 1 93 ? -4.219 -0.543 -2.675 1.00 97.75 93 GLY A N 1
ATOM 750 C CA . GLY A 1 93 ? -4.662 -1.657 -1.851 1.00 97.75 93 GLY A CA 1
ATOM 751 C C . GLY A 1 93 ? -5.546 -1.207 -0.696 1.00 97.75 93 GLY A C 1
ATOM 752 O O . GLY A 1 93 ? -6.595 -1.800 -0.463 1.00 97.75 93 GLY A O 1
ATOM 753 N N . VAL A 1 94 ? -5.181 -0.112 -0.018 1.00 98.25 94 VAL A N 1
ATOM 754 C CA . VAL A 1 94 ? -6.005 0.451 1.059 1.00 98.25 94 VAL A CA 1
ATOM 755 C C . VAL A 1 94 ? -7.350 0.944 0.530 1.00 98.25 94 VAL A C 1
ATOM 757 O O . VAL A 1 94 ? -8.373 0.673 1.159 1.00 98.25 94 VAL A O 1
ATOM 760 N N . PHE A 1 95 ? -7.388 1.633 -0.615 1.00 97.88 95 PHE A N 1
ATOM 761 C CA . PHE A 1 95 ? -8.657 2.026 -1.239 1.00 97.88 95 PHE A CA 1
ATOM 762 C C . PHE A 1 95 ? -9.511 0.806 -1.611 1.00 97.88 95 PHE A C 1
ATOM 764 O O . PHE A 1 95 ? -10.702 0.777 -1.284 1.00 97.88 95 PHE A O 1
ATOM 771 N N . SER A 1 96 ? -8.901 -0.209 -2.225 1.00 95.88 96 SER A N 1
ATOM 772 C CA . SER A 1 96 ? -9.573 -1.426 -2.681 1.00 95.88 96 SER A CA 1
ATOM 773 C C . SER A 1 96 ? -10.207 -2.195 -1.527 1.00 95.88 96 SER A C 1
ATOM 775 O O . SER A 1 96 ? -11.414 -2.454 -1.555 1.00 95.88 96 SER A O 1
ATOM 777 N N . ILE A 1 97 ? -9.447 -2.494 -0.467 1.00 96.69 97 ILE A N 1
ATOM 778 C CA . ILE A 1 97 ? -9.977 -3.258 0.672 1.00 96.69 97 ILE A CA 1
ATOM 779 C C . ILE A 1 97 ? -10.943 -2.429 1.527 1.00 96.69 97 ILE A C 1
ATOM 781 O O . ILE A 1 97 ? -11.905 -2.972 2.062 1.00 96.69 97 ILE A O 1
ATOM 785 N N . PHE A 1 98 ? -10.759 -1.105 1.632 1.00 97.00 98 PHE A N 1
ATOM 786 C CA . PHE A 1 98 ? -11.622 -0.259 2.466 1.00 97.00 98 PHE A CA 1
ATOM 787 C C . PHE A 1 98 ? -13.099 -0.328 2.066 1.00 97.00 98 PHE A C 1
ATOM 789 O O . PHE A 1 98 ? -13.972 -0.298 2.934 1.00 97.00 98 PHE A O 1
ATOM 796 N N . SER A 1 99 ? -13.377 -0.423 0.764 1.00 91.50 99 SER A N 1
ATOM 797 C CA . SER A 1 99 ? -14.747 -0.532 0.245 1.00 91.50 99 SER A CA 1
ATOM 798 C C . SER A 1 99 ? -15.430 -1.865 0.577 1.00 91.50 99 SER A C 1
ATOM 800 O O . SER A 1 99 ? -16.657 -1.942 0.547 1.00 91.50 99 SER A O 1
ATOM 802 N N . ARG A 1 100 ? -14.647 -2.895 0.921 1.00 93.19 100 ARG A N 1
ATOM 803 C CA . ARG A 1 100 ? -15.106 -4.273 1.147 1.00 93.19 100 ARG A CA 1
ATOM 804 C C . ARG A 1 100 ? -15.171 -4.645 2.626 1.00 93.19 100 ARG A C 1
ATOM 806 O O . ARG A 1 100 ? -15.992 -5.468 2.999 1.00 93.19 100 ARG A O 1
ATOM 813 N N . ILE A 1 101 ? -14.339 -4.017 3.457 1.00 95.56 101 ILE A N 1
ATOM 814 C CA . ILE A 1 101 ? -14.182 -4.363 4.872 1.00 95.56 101 ILE A CA 1
ATOM 815 C C . ILE A 1 101 ? -15.002 -3.423 5.774 1.00 95.56 101 ILE A C 1
ATOM 817 O O . ILE A 1 101 ? -14.716 -2.220 5.920 1.00 95.56 101 ILE A O 1
ATOM 821 N N . LYS A 1 102 ? -16.026 -3.983 6.419 1.00 94.50 102 LYS A N 1
ATOM 822 C CA . LYS A 1 102 ? -16.816 -3.348 7.483 1.00 94.50 102 LYS A CA 1
ATOM 823 C C . LYS A 1 102 ? -16.329 -3.785 8.858 1.00 94.50 102 LYS A C 1
ATOM 825 O O . LYS A 1 102 ? -16.229 -2.920 9.726 1.00 94.50 102 LYS A O 1
ATOM 830 N N . ASP A 1 103 ? -15.968 -5.055 9.015 1.00 95.00 103 ASP A N 1
ATOM 831 C CA . ASP A 1 103 ? -15.370 -5.616 10.231 1.00 95.00 103 ASP A CA 1
ATOM 832 C C . ASP A 1 103 ? -14.350 -6.733 9.923 1.00 95.00 103 ASP A C 1
ATOM 834 O O . ASP A 1 103 ? -13.988 -6.969 8.771 1.00 95.00 103 ASP A O 1
ATOM 838 N N . LEU A 1 104 ? -13.814 -7.382 10.962 1.00 93.06 104 LEU A N 1
ATOM 839 C CA . LEU A 1 104 ? -12.766 -8.400 10.830 1.00 93.06 104 LEU A CA 1
ATOM 840 C C . LEU A 1 104 ? -13.209 -9.645 10.033 1.00 93.06 104 LEU A C 1
ATOM 842 O O . LEU A 1 104 ? -12.368 -10.290 9.411 1.00 93.06 104 LEU A O 1
ATOM 846 N N . SER A 1 105 ? -14.498 -9.992 10.032 1.00 93.81 105 SER A N 1
ATOM 847 C CA . SER A 1 105 ? -14.998 -11.194 9.348 1.00 93.81 105 SER A CA 1
ATOM 848 C C . SER A 1 105 ? -15.007 -11.051 7.822 1.00 93.81 105 SER A C 1
ATOM 850 O O . SER A 1 105 ? -14.816 -12.033 7.103 1.00 93.81 105 SER A O 1
ATOM 852 N N . ASP A 1 106 ? -15.104 -9.819 7.314 1.00 94.56 106 ASP A N 1
ATOM 853 C CA . ASP A 1 106 ? -15.176 -9.545 5.876 1.00 94.56 106 ASP A CA 1
ATOM 854 C C . ASP A 1 106 ? -13.883 -9.886 5.117 1.00 94.56 106 ASP A C 1
ATOM 856 O O . ASP A 1 106 ? -13.907 -9.986 3.889 1.00 94.56 106 ASP A O 1
ATOM 860 N N . PHE A 1 107 ? -12.746 -10.094 5.795 1.00 91.81 107 PHE A N 1
ATOM 861 C CA . PHE A 1 107 ? -11.489 -10.456 5.122 1.00 91.81 107 PHE A CA 1
ATOM 862 C C . PHE A 1 107 ? -11.577 -11.781 4.364 1.00 91.81 107 PHE A C 1
ATOM 864 O O . PHE A 1 107 ? -10.883 -11.942 3.360 1.00 91.81 107 PHE A O 1
ATOM 871 N N . GLN A 1 108 ? -12.467 -12.691 4.773 1.00 90.19 108 GLN A N 1
ATOM 872 C CA . GLN A 1 108 ? -12.725 -13.925 4.030 1.00 90.19 108 GLN A CA 1
ATOM 873 C C . GLN A 1 108 ? -13.178 -13.637 2.590 1.00 90.19 108 GLN A C 1
ATOM 875 O O . GLN A 1 108 ? -12.817 -14.371 1.676 1.00 90.19 108 GLN A O 1
ATOM 880 N N . SER A 1 109 ? -13.895 -12.531 2.363 1.00 88.38 109 SER A N 1
ATOM 881 C CA . SER A 1 109 ? -14.363 -12.130 1.028 1.00 88.38 109 SER A CA 1
ATOM 882 C C . SER A 1 109 ? -13.249 -11.665 0.083 1.00 88.38 109 SER A C 1
ATOM 884 O O . SER A 1 109 ? -13.488 -11.502 -1.114 1.00 88.38 109 SER A O 1
ATOM 886 N N . LEU A 1 110 ? -12.042 -11.412 0.604 1.00 88.69 110 LEU A N 1
ATOM 887 C CA . LEU A 1 110 ? -10.883 -11.036 -0.207 1.00 88.69 110 LEU A CA 1
ATOM 888 C C . LEU A 1 110 ? -10.138 -12.251 -0.763 1.00 88.69 110 LEU A C 1
ATOM 890 O O . LEU A 1 110 ? -9.289 -12.082 -1.638 1.00 88.69 110 LEU A O 1
ATOM 894 N N . LEU A 1 111 ? -10.413 -13.447 -0.240 1.00 85.06 111 LEU A N 1
ATOM 895 C CA . LEU A 1 111 ? -9.761 -14.662 -0.694 1.00 85.06 111 LEU A CA 1
ATOM 896 C C . LEU A 1 111 ? -10.322 -15.076 -2.062 1.00 85.06 111 LEU A C 1
ATOM 898 O O . LEU A 1 111 ? -11.532 -14.965 -2.289 1.00 85.06 111 LEU A O 1
ATOM 902 N N . PRO A 1 112 ? -9.468 -15.553 -2.984 1.00 76.00 112 PRO A N 1
ATOM 903 C CA . PRO A 1 112 ? -9.949 -16.184 -4.203 1.00 76.00 112 PRO A CA 1
ATOM 904 C C . PRO A 1 112 ? -10.831 -17.387 -3.842 1.00 76.00 112 PRO A C 1
ATOM 906 O O . PRO A 1 112 ? -10.606 -18.051 -2.829 1.00 76.00 112 PRO A O 1
ATOM 909 N N . ALA A 1 113 ? -11.839 -17.678 -4.669 1.00 72.00 113 ALA A N 1
ATOM 910 C CA . ALA A 1 113 ? -12.574 -18.934 -4.543 1.00 72.00 113 ALA A CA 1
ATOM 911 C C . ALA A 1 113 ? -11.582 -20.106 -4.646 1.00 72.00 113 ALA A C 1
ATOM 913 O O . ALA A 1 113 ? -10.630 -20.013 -5.418 1.00 72.00 113 ALA A O 1
ATOM 914 N N . GLU A 1 114 ? -11.809 -21.198 -3.907 1.00 60.91 114 GLU A N 1
ATOM 915 C CA . GLU A 1 114 ? -10.868 -22.329 -3.741 1.00 60.91 114 GLU A CA 1
ATOM 916 C C . GLU A 1 114 ? -10.317 -22.922 -5.058 1.00 60.91 114 GLU A C 1
ATOM 918 O O . GLU A 1 114 ? -9.276 -23.567 -5.048 1.00 60.91 114 GLU A O 1
ATOM 923 N N . ASN A 1 115 ? -10.954 -22.647 -6.200 1.00 52.78 115 ASN A N 1
ATOM 924 C CA . ASN A 1 115 ? -10.570 -23.145 -7.523 1.00 52.78 115 ASN A CA 1
ATOM 925 C C . ASN A 1 115 ? -9.772 -22.149 -8.387 1.00 52.78 115 ASN A C 1
ATOM 927 O O . ASN A 1 115 ? -9.464 -22.455 -9.534 1.00 52.78 115 ASN A O 1
ATOM 931 N N . ALA A 1 116 ? -9.461 -20.952 -7.885 1.00 57.31 116 ALA A N 1
ATOM 932 C CA . ALA A 1 116 ? -8.682 -19.942 -8.604 1.00 57.31 116 ALA A CA 1
ATOM 933 C C . ALA A 1 116 ? -7.215 -19.954 -8.143 1.00 57.31 116 ALA A C 1
ATOM 935 O O . ALA A 1 116 ? -6.689 -18.954 -7.656 1.00 57.31 116 ALA A O 1
ATOM 936 N N . VAL A 1 117 ? -6.555 -21.106 -8.265 1.00 51.78 117 VAL A N 1
ATOM 937 C CA . VAL A 1 117 ? -5.089 -21.154 -8.229 1.00 51.78 117 VAL A CA 1
ATOM 938 C C . VAL A 1 117 ? -4.593 -20.643 -9.583 1.00 51.78 117 VAL A C 1
ATOM 940 O O . VAL A 1 117 ? -5.112 -21.029 -10.627 1.00 51.78 117 VAL A O 1
ATOM 943 N N . SER A 1 118 ? -3.644 -19.707 -9.561 1.00 50.59 118 SER A N 1
ATOM 944 C CA . SER A 1 118 ? -3.055 -19.119 -10.768 1.00 50.59 118 SER A CA 1
ATOM 945 C C . SER A 1 118 ? -2.427 -20.207 -11.659 1.00 50.59 118 SER A C 1
ATOM 947 O O . SER A 1 118 ? -1.712 -21.055 -11.119 1.00 50.59 118 SER A O 1
ATOM 949 N N . PRO A 1 119 ? -2.584 -20.150 -12.999 1.00 51.00 119 PRO A N 1
ATOM 950 C CA . PRO A 1 119 ? -1.912 -21.060 -13.937 1.00 51.00 119 PRO A CA 1
ATOM 951 C C . PRO A 1 119 ? -0.379 -21.027 -13.850 1.00 51.00 119 PRO A C 1
ATOM 953 O O . PRO A 1 119 ? 0.283 -21.886 -14.407 1.00 51.00 119 PRO A O 1
ATOM 956 N N . LEU A 1 120 ? 0.213 -20.062 -13.135 1.00 48.34 120 LEU A N 1
ATOM 957 C CA . LEU A 1 120 ? 1.663 -19.997 -12.916 1.00 48.34 120 LEU A CA 1
ATOM 958 C C . LEU A 1 120 ? 2.219 -21.163 -12.073 1.00 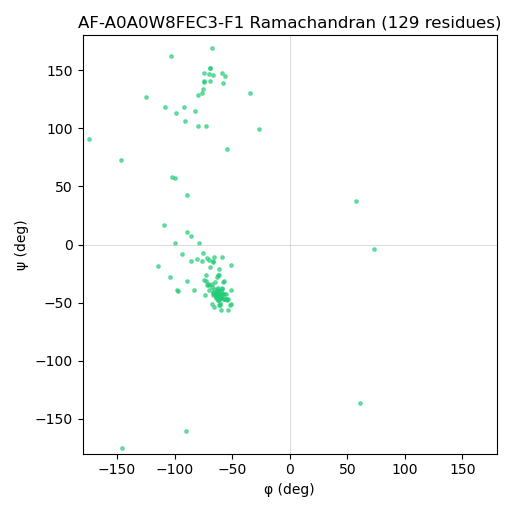48.34 120 LEU A C 1
ATOM 960 O O . LEU A 1 120 ? 3.433 -21.321 -12.000 1.00 48.34 120 LEU A O 1
ATOM 964 N N . ALA A 1 121 ? 1.362 -21.974 -11.441 1.00 47.69 121 ALA A N 1
ATOM 965 C CA . ALA A 1 121 ? 1.774 -23.242 -10.833 1.00 47.69 121 ALA A CA 1
ATOM 966 C C . ALA A 1 121 ? 2.007 -24.361 -11.872 1.00 47.69 121 ALA A C 1
ATOM 968 O O . ALA A 1 121 ? 2.631 -25.365 -11.544 1.00 47.69 121 ALA A O 1
ATOM 969 N N . GLU A 1 122 ? 1.547 -24.173 -13.112 1.00 39.88 122 GLU A N 1
ATOM 970 C CA . GLU A 1 122 ? 1.815 -25.028 -14.271 1.00 39.88 122 GLU A CA 1
ATOM 971 C C . GLU A 1 122 ? 2.874 -24.352 -15.156 1.00 39.88 122 GLU A C 1
ATOM 973 O O . GLU A 1 122 ? 2.647 -24.035 -16.320 1.00 39.88 122 GLU A O 1
ATOM 978 N N . LEU A 1 123 ? 4.050 -24.064 -14.596 1.00 44.19 123 LEU A N 1
ATOM 979 C CA . LEU A 1 123 ? 5.230 -24.008 -15.451 1.00 44.19 123 LEU A CA 1
ATOM 980 C C . LEU A 1 123 ? 5.644 -25.453 -15.669 1.00 44.19 123 LEU A C 1
ATOM 982 O O . LEU A 1 123 ? 6.191 -26.085 -14.765 1.00 44.19 123 LEU A O 1
ATOM 986 N N . ASP A 1 124 ? 5.286 -25.948 -16.853 1.00 41.28 124 ASP A N 1
ATOM 987 C CA . ASP A 1 124 ? 5.710 -27.219 -17.414 1.00 41.28 124 ASP A CA 1
ATOM 988 C C . ASP A 1 124 ? 7.147 -27.535 -16.990 1.00 41.28 124 ASP A C 1
ATOM 990 O O . ASP A 1 124 ? 8.057 -26.706 -17.122 1.00 41.28 124 ASP A O 1
ATOM 994 N N . GLU A 1 125 ? 7.344 -28.754 -16.490 1.00 39.03 125 GLU A N 1
ATOM 995 C CA . GLU A 1 125 ? 8.626 -29.444 -16.532 1.00 39.03 125 GLU A CA 1
ATOM 996 C C . GLU A 1 125 ? 9.079 -29.468 -17.999 1.00 39.03 125 GLU A C 1
ATOM 998 O O . GLU A 1 125 ? 8.834 -30.420 -18.731 1.00 39.03 125 GLU A O 1
ATOM 1003 N N . VAL A 1 126 ? 9.680 -28.379 -18.480 1.00 45.66 126 VAL A N 1
ATOM 1004 C CA . VAL A 1 126 ? 10.326 -28.369 -19.786 1.00 45.66 126 VAL A CA 1
ATOM 1005 C C . VAL A 1 126 ? 11.596 -29.181 -19.612 1.00 45.66 126 VAL A C 1
ATOM 1007 O O . VAL A 1 126 ? 12.573 -28.716 -19.018 1.00 45.66 126 VAL A O 1
ATOM 1010 N N . ASP A 1 127 ? 11.511 -30.418 -20.092 1.00 49.03 127 ASP A N 1
ATOM 1011 C CA . ASP A 1 127 ? 12.574 -31.391 -20.291 1.00 49.03 127 ASP A CA 1
ATOM 1012 C C . ASP A 1 127 ? 13.938 -30.725 -20.521 1.00 49.03 127 ASP A C 1
ATOM 1014 O O . ASP A 1 127 ? 14.292 -30.310 -21.623 1.00 49.03 127 ASP A O 1
ATOM 1018 N N . MET A 1 128 ? 14.750 -30.660 -19.463 1.00 45.31 128 MET A N 1
ATOM 1019 C CA . MET A 1 128 ? 16.173 -30.322 -19.558 1.00 45.31 128 MET A CA 1
ATOM 1020 C C . MET A 1 128 ? 17.013 -31.589 -19.778 1.00 45.31 128 MET A C 1
ATOM 1022 O O . MET A 1 128 ? 18.058 -31.779 -19.160 1.00 45.31 128 MET A O 1
ATOM 1026 N N . TYR A 1 129 ? 16.528 -32.471 -20.648 1.00 50.62 129 TYR A N 1
ATOM 1027 C CA . TYR A 1 129 ? 17.244 -33.638 -21.148 1.00 50.62 129 TYR A CA 1
ATOM 1028 C C . TYR A 1 129 ? 16.819 -33.884 -22.594 1.00 50.62 129 TYR A C 1
ATOM 1030 O O . TYR A 1 129 ? 16.051 -34.798 -22.838 1.00 50.62 129 TYR A O 1
ATOM 1038 N N . ASP A 1 130 ? 17.275 -33.044 -23.526 1.00 45.16 130 ASP A N 1
ATOM 1039 C CA . ASP A 1 130 ? 17.544 -33.439 -24.918 1.00 45.16 130 ASP A CA 1
ATOM 1040 C C . ASP A 1 130 ? 18.192 -32.274 -25.694 1.00 45.16 130 ASP A C 1
ATOM 1042 O O . ASP A 1 130 ? 17.503 -31.422 -26.256 1.00 45.16 130 ASP A O 1
ATOM 1046 N N . ALA A 1 131 ? 19.534 -32.234 -25.679 1.00 45.16 131 ALA A N 1
ATOM 1047 C CA . ALA A 1 131 ? 20.446 -31.879 -26.787 1.00 45.16 131 ALA A CA 1
ATOM 1048 C C . ALA A 1 131 ? 21.898 -31.749 -26.290 1.00 45.16 131 ALA A C 1
ATOM 1050 O O . ALA A 1 131 ? 22.164 -30.881 -25.428 1.00 45.16 131 ALA A O 1
#

Foldseek 3Di:
DAQVLQVLLVVQCVFEVDDSLVLLVQLLVLLLPDPDQFDLVVGDPPHDDDDLCVSQPPNSCVSLVSQLVSCVVVVHDSVVCSVSSSVRSSSRSSVVVSVQDRYNVSVVVSDDDPPPDPCVVPPDPPDPPDD

Radius of gyration: 16.55 Å; Cα contacts (8 Å, |Δi|>4): 135; chains: 1; bounding box: 37×48×42 Å

Organism: NCBI:txid938273

InterPro domains:
  IPR014969 DNA sulphur modification protein DndE [PF08870] (2-101)
  IPR014969 DNA sulphur modification protein DndE [TIGR03184] (2-97)
  IPR038472 DNA sulphur modification protein DndE superfamily [G3DSA:1.10.1220.160] (1-102)